Protein AF-A0A5E4CJG2-F1 (afdb_monomer)

Foldseek 3Di:
DDDPPVVVCPDPLNVVVVVDDPCVNVPDWDPDPPTDDDDDDDDDDDDPVPDD

Solvent-accessible surface area (backbone atoms only — not comparable to full-atom values): 3948 Å² total; per-residue (Å²): 137,88,75,79,75,66,76,63,67,80,34,70,65,51,65,54,46,75,79,50,57,67,69,65,75,74,46,91,75,70,91,57,84,88,69,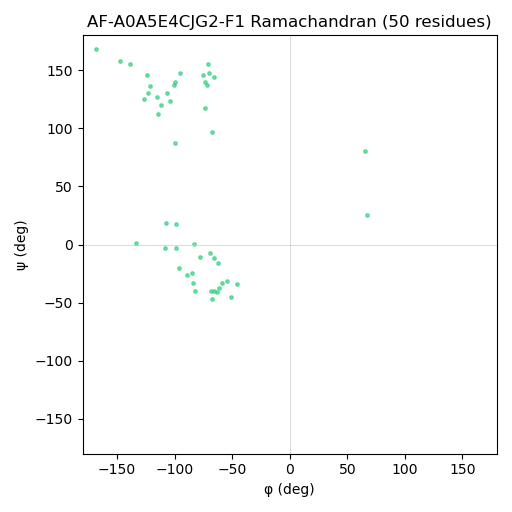84,87,87,85,87,84,87,87,85,87,81,88,80,82,74,87,124

Organism: Marmota monax (NCBI:txid9995)

Radius of gyration: 17.55 Å; Cα contacts (8 Å, |Δi|>4): 7; chains: 1; bounding box: 41×34×43 Å

pLDDT: mean 83.78, std 15.86, range [47.66, 97.69]

Sequence (52 aa):
MGTGREELQDRTIVRIAAHLPDLIVYGHYSQERPSVDYFDGVLMFVDISGKC

Secondary structure (DSSP, 8-state):
---TTTTTTT-HHHHHHTTS-HHHHH----SSSS--------------S---

Mean predicted aligned error: 8.99 Å

Structure (mmCIF, N/CA/C/O backbone):
data_AF-A0A5E4CJG2-F1
#
_entry.id   AF-A0A5E4CJG2-F1
#
loop_
_atom_site.group_PDB
_atom_site.id
_atom_site.type_symbol
_atom_site.label_atom_id
_atom_site.label_alt_id
_atom_site.label_comp_id
_atom_site.label_asym_id
_atom_site.label_entity_id
_atom_site.label_seq_id
_atom_site.pdbx_PDB_ins_code
_atom_site.Cartn_x
_atom_site.Cartn_y
_atom_site.Cartn_z
_atom_site.occupancy
_atom_site.B_iso_or_equiv
_atom_site.auth_seq_id
_atom_site.auth_comp_id
_atom_site.auth_asym_id
_atom_site.auth_atom_id
_atom_site.pdbx_PDB_model_num
ATOM 1 N N . MET A 1 1 ? -33.108 -21.715 2.358 1.00 47.66 1 MET A N 1
ATOM 2 C CA . MET A 1 1 ? -31.665 -21.766 2.047 1.00 47.66 1 MET A CA 1
ATOM 3 C C . MET A 1 1 ? -31.321 -20.554 1.194 1.00 47.66 1 MET A C 1
ATOM 5 O O . MET A 1 1 ? -31.982 -20.360 0.190 1.00 47.66 1 MET A O 1
ATOM 9 N N . GLY A 1 2 ? -30.347 -19.755 1.644 1.00 55.38 2 GLY A N 1
ATOM 10 C CA . GLY A 1 2 ? -29.463 -18.920 0.818 1.00 55.38 2 GLY A CA 1
ATOM 11 C C . GLY A 1 2 ? -30.046 -17.757 0.008 1.00 55.38 2 GLY A C 1
ATOM 12 O O . GLY A 1 2 ? -30.131 -17.877 -1.202 1.00 55.38 2 GLY A O 1
ATOM 13 N N . THR A 1 3 ? -30.294 -16.602 0.634 1.00 53.59 3 THR A N 1
ATOM 14 C CA . THR A 1 3 ? -30.336 -15.296 -0.075 1.00 53.59 3 THR A CA 1
ATOM 15 C C . THR A 1 3 ? -29.559 -14.173 0.633 1.00 53.59 3 THR A C 1
ATOM 17 O O . THR A 1 3 ? -29.476 -13.066 0.127 1.00 53.59 3 THR A O 1
ATOM 20 N N . GLY A 1 4 ? -28.903 -14.437 1.771 1.00 52.25 4 GLY A N 1
ATOM 21 C CA . GLY A 1 4 ? -28.175 -13.403 2.532 1.00 52.25 4 GLY A CA 1
ATOM 22 C C . GLY A 1 4 ? -26.746 -13.096 2.057 1.00 52.25 4 GLY A C 1
ATOM 23 O O . GLY A 1 4 ? -26.056 -12.305 2.692 1.00 52.25 4 GLY A O 1
ATOM 24 N N . ARG A 1 5 ? -26.252 -13.754 0.998 1.00 53.12 5 ARG A N 1
ATOM 25 C CA . ARG A 1 5 ? -24.838 -13.670 0.575 1.00 53.12 5 ARG A CA 1
ATOM 26 C C . ARG A 1 5 ? -24.589 -12.634 -0.531 1.00 53.12 5 ARG A C 1
ATOM 28 O O . ARG A 1 5 ? -23.459 -12.178 -0.671 1.00 53.12 5 ARG A O 1
ATOM 35 N N . GLU A 1 6 ? -25.628 -12.243 -1.267 1.00 52.62 6 GLU A N 1
ATOM 36 C CA . GLU A 1 6 ? -25.552 -11.265 -2.366 1.00 52.62 6 GLU A CA 1
ATOM 37 C C . GLU A 1 6 ? -25.631 -9.810 -1.859 1.00 52.62 6 GLU A C 1
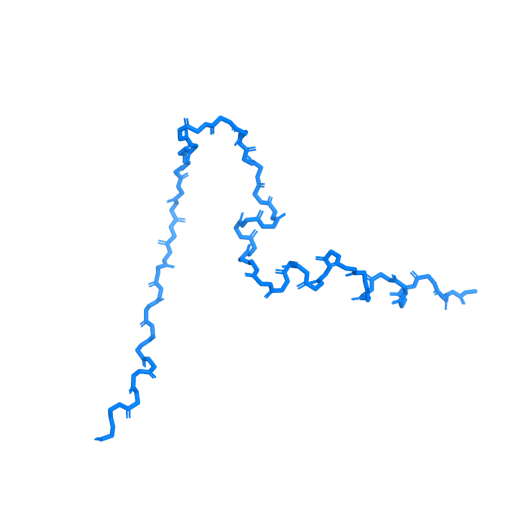ATOM 39 O O . GLU A 1 6 ? -24.906 -8.950 -2.347 1.00 52.62 6 GLU A O 1
ATOM 44 N N . GLU A 1 7 ? -26.371 -9.543 -0.776 1.00 54.47 7 GLU A N 1
ATOM 45 C CA . GLU A 1 7 ? -26.509 -8.207 -0.149 1.00 54.47 7 GLU A CA 1
ATOM 46 C C . GLU A 1 7 ? -25.239 -7.669 0.548 1.00 54.47 7 GLU A C 1
ATOM 48 O O . GLU A 1 7 ? -25.202 -6.536 1.035 1.00 54.47 7 GLU A O 1
ATOM 53 N N . LEU A 1 8 ? -24.191 -8.485 0.662 1.00 55.84 8 LEU A N 1
ATOM 54 C CA . LEU A 1 8 ? -22.927 -8.095 1.293 1.00 55.84 8 LEU A CA 1
ATOM 55 C C . LEU A 1 8 ? -21.937 -7.464 0.307 1.00 55.84 8 LEU A C 1
ATOM 57 O O . LEU A 1 8 ? -21.101 -6.673 0.740 1.00 55.84 8 LEU A O 1
ATOM 61 N N . GLN A 1 9 ? -22.032 -7.784 -0.987 1.00 56.47 9 GLN A N 1
ATOM 62 C CA . GLN A 1 9 ? -21.029 -7.388 -1.984 1.00 56.47 9 GLN A CA 1
ATOM 63 C C . GLN A 1 9 ? -21.253 -5.980 -2.552 1.00 56.47 9 GLN A C 1
ATOM 65 O O . GLN A 1 9 ? -20.285 -5.335 -2.939 1.00 56.47 9 GLN A O 1
ATOM 70 N N . ASP A 1 10 ? -22.487 -5.465 -2.520 1.00 59.41 10 ASP A N 1
ATOM 71 C CA . ASP A 1 10 ? -22.824 -4.120 -3.024 1.00 59.41 10 ASP A CA 1
ATOM 72 C C . ASP A 1 10 ? -22.920 -3.055 -1.915 1.00 59.41 10 ASP A C 1
ATOM 74 O O . ASP A 1 10 ? -23.502 -1.980 -2.063 1.00 59.41 10 ASP A O 1
ATOM 78 N N . ARG A 1 11 ? -22.358 -3.343 -0.736 1.00 74.81 11 ARG A N 1
ATOM 79 C CA . ARG A 1 11 ? -22.339 -2.371 0.359 1.00 74.81 11 ARG A CA 1
ATOM 80 C C . ARG A 1 11 ? -21.357 -1.256 0.019 1.00 74.81 11 ARG A C 1
ATOM 82 O O . ARG A 1 11 ? -20.225 -1.520 -0.378 1.00 74.81 11 ARG A O 1
ATOM 89 N N . THR A 1 12 ? -21.743 -0.008 0.278 1.00 84.88 12 THR A N 1
ATOM 90 C CA . THR A 1 12 ? -20.889 1.186 0.123 1.00 84.88 12 THR A CA 1
ATOM 91 C C . THR A 1 12 ? -19.483 0.996 0.707 1.00 84.88 12 THR A C 1
ATOM 93 O O . THR A 1 12 ? -18.512 1.482 0.138 1.00 84.88 12 THR A O 1
ATOM 96 N N . ILE A 1 13 ? -19.352 0.228 1.795 1.00 86.56 13 ILE A N 1
ATOM 97 C CA . ILE A 1 13 ? -18.062 -0.115 2.407 1.00 86.56 13 ILE A CA 1
ATOM 98 C C . ILE A 1 13 ? -17.126 -0.900 1.475 1.00 86.56 13 ILE A C 1
ATOM 100 O O . ILE A 1 13 ? -15.934 -0.627 1.465 1.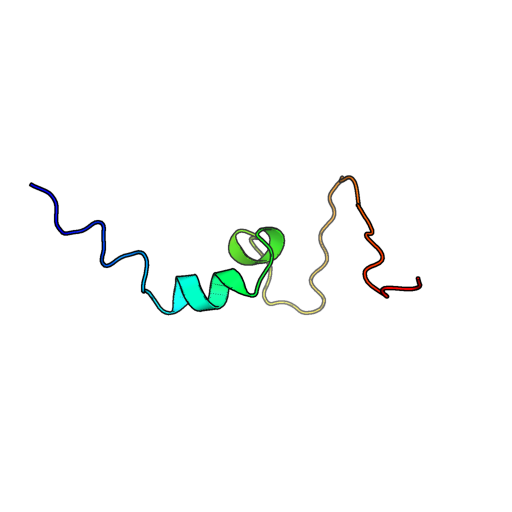00 86.56 13 ILE A O 1
ATOM 104 N N . VAL A 1 14 ? -17.646 -1.813 0.648 1.00 87.75 14 VAL A N 1
ATOM 105 C CA . VAL A 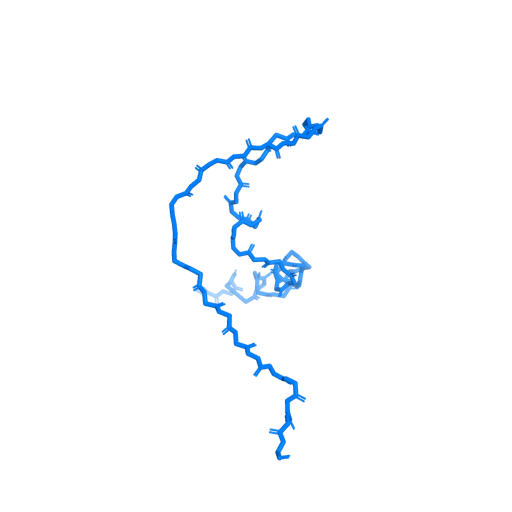1 14 ? -16.858 -2.591 -0.324 1.00 87.75 14 VAL A CA 1
ATOM 106 C C . VAL A 1 14 ? -16.339 -1.675 -1.429 1.00 87.75 14 VAL A C 1
ATOM 108 O O . VAL A 1 14 ? -15.176 -1.757 -1.817 1.00 87.75 14 VAL A O 1
ATOM 111 N N . ARG A 1 15 ? -17.172 -0.727 -1.877 1.00 90.31 15 ARG A N 1
ATOM 112 C CA . ARG A 1 15 ? -16.770 0.287 -2.863 1.00 90.31 15 ARG A CA 1
ATOM 113 C C . ARG A 1 15 ? -15.668 1.194 -2.320 1.00 90.31 15 ARG A C 1
ATOM 115 O O . ARG A 1 15 ? -14.732 1.493 -3.052 1.00 90.31 15 ARG A O 1
ATOM 122 N N . ILE A 1 16 ? -15.755 1.594 -1.050 1.00 91.50 16 ILE A N 1
ATOM 123 C CA . ILE A 1 16 ? -14.709 2.386 -0.383 1.00 91.50 16 ILE A CA 1
ATOM 124 C C . ILE A 1 16 ? -13.428 1.557 -0.216 1.00 91.50 16 ILE A C 1
ATOM 126 O O . ILE A 1 16 ? -12.351 2.035 -0.561 1.00 91.50 16 ILE A O 1
ATOM 130 N N . ALA A 1 17 ? -13.539 0.311 0.253 1.00 92.31 17 ALA A N 1
ATOM 131 C CA . ALA A 1 17 ? -12.395 -0.575 0.462 1.00 92.31 17 ALA A CA 1
ATOM 132 C C . ALA A 1 17 ? -11.604 -0.829 -0.831 1.00 92.31 17 ALA A C 1
ATOM 134 O O . ALA A 1 17 ? -10.385 -0.894 -0.779 1.00 92.31 17 ALA A O 1
ATOM 135 N N . ALA A 1 18 ? -12.258 -0.861 -1.998 1.00 93.38 18 ALA A N 1
ATOM 136 C CA . ALA A 1 18 ? -11.586 -1.025 -3.293 1.00 93.38 18 ALA A CA 1
ATOM 137 C C . ALA A 1 18 ? -10.598 0.105 -3.654 1.00 93.38 18 ALA A C 1
ATOM 139 O O . ALA A 1 18 ? -9.800 -0.049 -4.575 1.00 93.38 18 ALA A O 1
ATOM 140 N N . HIS A 1 19 ? -10.665 1.249 -2.967 1.00 95.88 19 HIS A N 1
ATOM 141 C CA . HIS A 1 19 ? -9.796 2.404 -3.212 1.00 95.88 19 HIS A CA 1
ATOM 142 C C . HIS A 1 19 ? -8.628 2.472 -2.217 1.00 95.88 19 HIS A C 1
ATOM 144 O O . HIS A 1 19 ? -7.799 3.378 -2.305 1.00 95.88 19 HIS A O 1
ATOM 150 N N . LEU A 1 20 ? -8.576 1.554 -1.249 1.00 95.56 20 LEU A N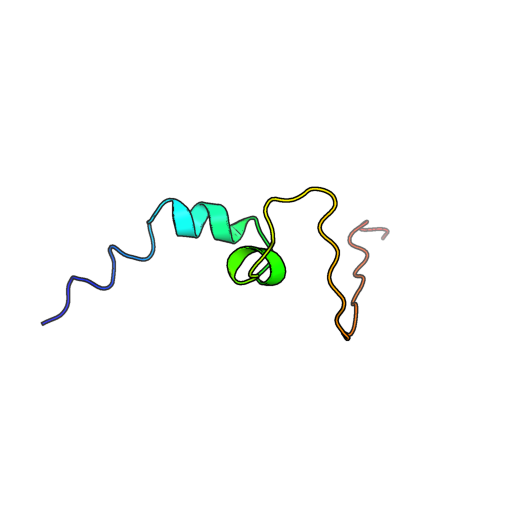 1
ATOM 151 C CA . LEU A 1 20 ? -7.612 1.544 -0.157 1.00 95.56 20 LEU A CA 1
ATOM 152 C C . LEU A 1 20 ? -6.858 0.208 -0.149 1.00 95.56 20 LEU A C 1
ATOM 154 O O . LEU A 1 20 ? -7.438 -0.824 -0.477 1.00 95.56 20 LEU A O 1
ATOM 158 N N . PRO A 1 21 ? -5.570 0.190 0.227 1.00 94.44 21 PRO A N 1
ATOM 159 C CA . PRO A 1 21 ? -4.844 -1.063 0.370 1.00 94.44 21 PRO A CA 1
ATOM 160 C C . PRO A 1 21 ? -5.340 -1.837 1.597 1.00 94.44 21 PRO A C 1
ATOM 162 O O . PRO A 1 21 ? -5.778 -1.234 2.582 1.00 94.44 21 PRO A O 1
ATOM 165 N N . ASP A 1 22 ? -5.165 -3.160 1.586 1.00 93.56 22 ASP A N 1
ATOM 166 C CA . ASP A 1 22 ? -5.502 -4.036 2.722 1.00 93.56 22 ASP A CA 1
ATOM 167 C C . ASP A 1 22 ? -4.826 -3.597 4.024 1.00 93.56 22 ASP A C 1
ATOM 169 O O . ASP A 1 22 ? -5.412 -3.731 5.099 1.00 93.56 22 ASP A O 1
ATOM 173 N N . LEU A 1 23 ? -3.631 -3.000 3.906 1.00 93.38 23 LEU A N 1
ATOM 174 C CA . LEU A 1 23 ? -2.911 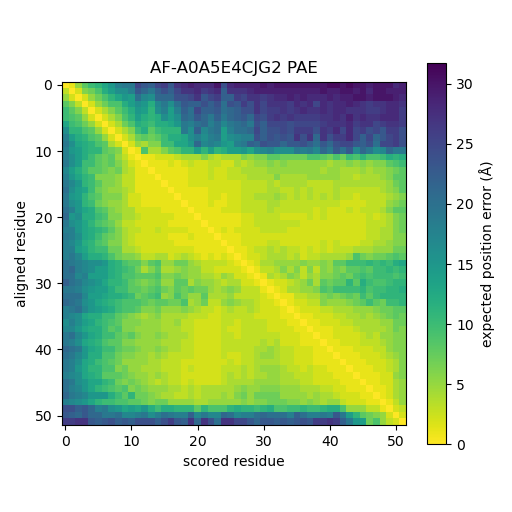-2.378 5.013 1.00 93.38 23 LEU A CA 1
ATOM 175 C C . LEU A 1 23 ? -3.824 -1.403 5.774 1.00 93.38 23 LEU A C 1
ATOM 177 O O . LEU A 1 23 ? -3.920 -1.492 6.987 1.00 93.38 23 LEU A O 1
ATOM 181 N N . ILE A 1 24 ? -4.589 -0.559 5.073 1.00 93.38 24 ILE A N 1
ATOM 182 C CA . ILE A 1 24 ? -5.494 0.417 5.694 1.00 93.38 24 ILE A CA 1
ATOM 183 C C . ILE A 1 24 ? -6.842 -0.193 6.097 1.00 93.38 24 ILE A C 1
ATOM 185 O O . ILE A 1 24 ? -7.364 0.144 7.156 1.00 93.38 24 ILE A O 1
ATOM 189 N N . VAL A 1 25 ? -7.418 -1.073 5.272 1.00 93.31 25 VAL A N 1
ATOM 190 C CA . VAL A 1 25 ? -8.764 -1.636 5.509 1.00 93.31 25 VAL A CA 1
ATOM 191 C C . VAL A 1 25 ? -8.801 -2.516 6.760 1.00 93.31 25 VAL A C 1
ATOM 193 O O . VAL A 1 25 ? -9.772 -2.465 7.516 1.00 93.31 25 VAL A O 1
ATOM 196 N N . TYR A 1 26 ? -7.751 -3.307 6.980 1.00 91.38 26 TYR A N 1
ATOM 197 C CA . TYR A 1 26 ? -7.661 -4.246 8.101 1.00 91.38 26 TYR A CA 1
ATOM 198 C C . TYR A 1 26 ? -6.665 -3.814 9.182 1.00 91.38 26 TYR A C 1
ATOM 200 O O . TYR A 1 26 ? -6.546 -4.491 10.205 1.00 91.38 26 TYR A O 1
ATOM 208 N N . GLY A 1 27 ? -5.951 -2.705 8.983 1.00 89.31 27 GLY A N 1
ATOM 209 C CA . GLY A 1 27 ? -5.021 -2.173 9.970 1.00 89.31 27 GLY A CA 1
ATOM 210 C C . GLY A 1 27 ? -5.742 -1.524 11.151 1.00 89.31 27 GLY A C 1
ATOM 211 O O . GLY A 1 27 ? -6.747 -0.827 11.002 1.00 89.31 27 GLY A O 1
ATOM 212 N N . HIS A 1 28 ? -5.215 -1.746 12.352 1.00 87.81 28 HIS A N 1
ATOM 213 C CA . HIS A 1 28 ? -5.762 -1.185 13.581 1.00 87.81 28 HIS A CA 1
ATOM 214 C C . HIS A 1 28 ? -4.956 0.052 14.004 1.00 87.81 28 HIS A C 1
ATOM 216 O O . HIS A 1 28 ? -4.014 -0.042 14.791 1.00 87.81 28 HIS A O 1
ATOM 222 N N . TYR A 1 29 ? -5.329 1.221 13.481 1.00 86.94 29 TYR A N 1
ATOM 223 C CA . TYR A 1 29 ? -4.592 2.473 13.693 1.00 86.94 29 TYR A CA 1
ATOM 224 C C . TYR A 1 29 ? -5.143 3.323 14.839 1.00 86.94 29 TYR A C 1
ATOM 226 O O . TYR A 1 29 ? -6.352 3.386 15.070 1.00 86.94 29 TYR A O 1
ATOM 234 N N . SER A 1 30 ? -4.247 4.044 15.518 1.00 88.69 30 SER A N 1
ATOM 235 C CA . SER A 1 30 ? -4.632 5.105 16.454 1.00 88.69 30 SER A CA 1
ATOM 236 C C . SER A 1 30 ? -5.206 6.312 15.700 1.00 88.69 30 SER A C 1
ATOM 238 O O . SER A 1 30 ? -4.778 6.626 14.590 1.00 88.69 30 SER A O 1
ATOM 240 N N . GLN A 1 31 ? -6.159 7.021 16.313 1.00 90.12 31 GLN A N 1
ATOM 241 C CA . GLN A 1 31 ? -6.665 8.299 15.790 1.00 90.12 31 GLN A CA 1
ATOM 242 C C . GLN A 1 31 ? -5.719 9.481 16.074 1.00 90.12 31 GLN A C 1
ATOM 244 O O . GLN A 1 31 ? -5.912 10.566 15.519 1.00 90.12 31 GLN A O 1
ATOM 249 N N . GLU A 1 32 ? -4.707 9.281 16.922 1.00 93.56 32 GLU A N 1
ATOM 250 C CA . GLU A 1 32 ? -3.667 10.267 17.212 1.00 93.56 32 GLU A CA 1
ATOM 251 C C . GLU A 1 32 ? -2.805 10.546 15.972 1.00 93.56 32 GLU A C 1
ATOM 253 O O . GLU A 1 32 ? -2.547 9.658 15.158 1.00 93.56 32 GLU A O 1
ATOM 258 N N . ARG A 1 33 ? -2.375 11.802 15.798 1.00 92.56 33 ARG A N 1
ATOM 259 C CA . ARG A 1 33 ? -1.577 12.222 14.641 1.00 92.56 33 ARG A CA 1
ATOM 260 C C . ARG A 1 33 ? -0.294 12.925 15.102 1.00 92.56 33 ARG A C 1
ATOM 262 O O . ARG A 1 33 ? -0.412 13.923 15.812 1.00 92.56 33 ARG A O 1
ATOM 269 N N . PRO A 1 34 ? 0.899 12.478 14.656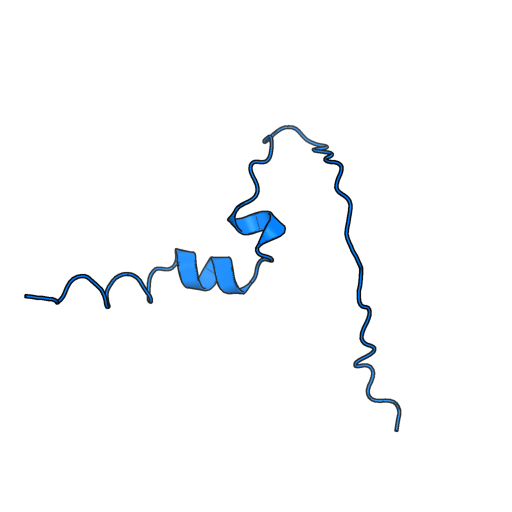 1.00 90.44 34 PRO A N 1
ATOM 270 C CA . PRO A 1 34 ? 1.143 11.382 13.707 1.00 90.44 34 PRO A CA 1
ATOM 271 C C . PRO A 1 34 ? 0.942 9.988 14.331 1.00 90.44 34 PRO A C 1
ATOM 273 O O . PRO A 1 34 ? 1.272 9.775 15.491 1.00 90.44 34 PRO A O 1
ATOM 276 N N . SER A 1 35 ? 0.451 9.032 13.536 1.00 91.94 35 SER A N 1
ATOM 277 C CA . SER A 1 35 ? 0.456 7.605 13.883 1.00 91.94 35 SER A CA 1
ATOM 278 C C . SER A 1 35 ? 1.568 6.924 13.085 1.00 91.94 35 SER A C 1
ATOM 280 O O . SER A 1 35 ? 1.609 7.052 11.861 1.00 91.94 35 SER A O 1
ATOM 282 N N . VAL A 1 36 ? 2.497 6.265 13.782 1.00 92.12 36 VAL A N 1
ATOM 283 C CA . VAL A 1 36 ? 3.652 5.561 13.201 1.00 92.12 36 VAL A CA 1
ATOM 284 C C . VAL A 1 36 ? 3.589 4.099 13.622 1.00 92.12 36 VAL A C 1
ATOM 286 O O . VAL A 1 36 ? 3.327 3.813 14.788 1.00 92.12 36 VAL A O 1
ATOM 289 N N . ASP A 1 37 ? 3.848 3.201 12.676 1.00 92.44 37 ASP A N 1
ATOM 290 C CA . ASP A 1 37 ? 3.919 1.757 12.895 1.00 92.44 37 ASP A CA 1
ATOM 291 C C . ASP A 1 37 ? 5.103 1.163 12.112 1.00 92.44 37 ASP A C 1
ATOM 293 O O . ASP A 1 37 ? 5.551 1.755 11.123 1.00 92.44 37 ASP A O 1
ATOM 297 N N . TYR A 1 38 ? 5.624 0.019 12.557 1.00 94.44 38 TYR A N 1
ATOM 298 C CA . TYR A 1 38 ? 6.817 -0.624 11.998 1.00 94.44 38 TYR A CA 1
ATOM 299 C C . TYR A 1 38 ? 6.498 -2.048 11.539 1.00 94.44 38 TYR A C 1
ATOM 301 O O . TYR A 1 38 ? 5.953 -2.847 12.294 1.00 94.44 38 TYR A O 1
ATOM 309 N N . PHE A 1 39 ? 6.884 -2.382 10.308 1.00 94.06 39 PHE A N 1
ATOM 310 C CA . PHE A 1 39 ? 6.718 -3.716 9.736 1.00 94.06 39 PHE A CA 1
ATOM 311 C C . PHE A 1 39 ? 7.864 -4.044 8.775 1.00 94.06 39 PHE A C 1
ATOM 313 O O . PHE A 1 39 ? 8.488 -3.146 8.210 1.00 94.06 39 PHE A O 1
ATOM 320 N N . ASP A 1 40 ? 8.093 -5.337 8.555 1.00 97.12 40 ASP A N 1
ATOM 321 C CA . ASP A 1 40 ? 9.003 -5.843 7.530 1.00 97.12 40 ASP A CA 1
ATOM 322 C C . ASP A 1 40 ? 8.211 -6.280 6.294 1.00 97.12 40 ASP A C 1
ATOM 324 O O . ASP A 1 40 ? 7.141 -6.884 6.395 1.00 97.12 40 ASP A O 1
ATOM 328 N N . GLY A 1 41 ? 8.735 -5.997 5.103 1.00 95.25 41 GLY A N 1
ATOM 329 C CA . GLY A 1 41 ? 8.072 -6.356 3.856 1.00 95.25 41 GLY A CA 1
ATOM 330 C C . GLY A 1 41 ? 8.968 -6.184 2.640 1.00 95.25 41 GLY A C 1
ATOM 331 O O . GLY A 1 41 ? 10.042 -5.589 2.703 1.00 95.25 41 GLY A O 1
ATOM 332 N N . VAL A 1 42 ? 8.510 -6.714 1.511 1.00 97.50 42 VAL A N 1
ATOM 333 C CA . VAL A 1 42 ? 9.177 -6.558 0.216 1.00 97.50 42 VAL A CA 1
ATOM 334 C C . VAL A 1 42 ? 8.362 -5.584 -0.625 1.00 97.50 42 VAL A C 1
ATOM 336 O O . VAL A 1 42 ? 7.149 -5.736 -0.752 1.00 97.50 42 VAL A O 1
ATOM 339 N N . LEU A 1 43 ? 9.026 -4.586 -1.205 1.00 97.69 43 LEU A N 1
ATOM 340 C CA . LEU A 1 43 ? 8.391 -3.589 -2.063 1.00 97.69 43 LEU A CA 1
ATOM 341 C C . LEU A 1 43 ? 8.639 -3.917 -3.534 1.00 97.69 43 LEU A C 1
ATOM 343 O O . LEU A 1 43 ? 9.759 -4.236 -3.931 1.00 97.69 43 LEU A O 1
ATOM 347 N N . MET A 1 44 ? 7.595 -3.783 -4.348 1.00 97.25 44 MET A N 1
ATOM 348 C CA . MET A 1 44 ? 7.682 -3.851 -5.802 1.00 97.25 44 MET A CA 1
ATOM 349 C C . MET A 1 44 ? 7.315 -2.489 -6.382 1.00 97.25 44 MET A C 1
ATOM 351 O O . MET A 1 44 ? 6.248 -1.95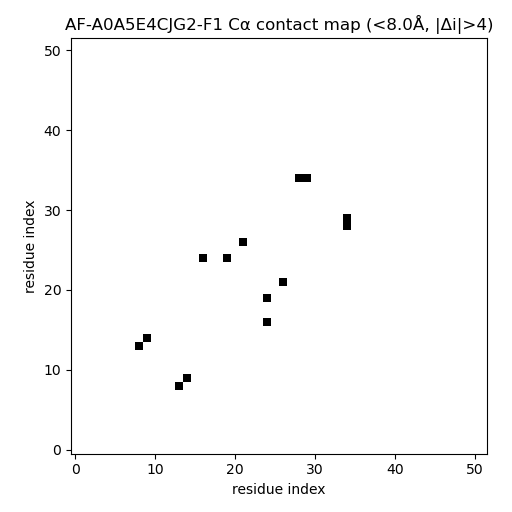5 -6.088 1.00 97.25 44 MET A O 1
ATOM 355 N N . PHE A 1 45 ? 8.186 -1.946 -7.229 1.00 96.56 45 PHE A N 1
ATOM 356 C CA . PHE A 1 45 ? 7.913 -0.733 -7.988 1.00 96.56 45 PHE A CA 1
ATOM 357 C C . PHE A 1 45 ? 7.798 -1.086 -9.470 1.00 96.56 45 PHE A C 1
ATOM 359 O O . PHE A 1 45 ? 8.741 -1.620 -10.053 1.00 96.56 45 PHE A O 1
ATOM 366 N N . VAL A 1 46 ? 6.639 -0.804 -10.066 1.00 94.75 46 VAL A N 1
ATOM 367 C CA . VAL A 1 46 ? 6.360 -1.065 -11.483 1.00 94.75 46 VAL A CA 1
ATOM 368 C C . VAL A 1 46 ? 6.177 0.273 -12.186 1.00 94.75 46 VAL A C 1
ATOM 370 O O . VAL A 1 46 ? 5.210 0.985 -11.919 1.00 94.75 46 VAL A O 1
ATOM 373 N N . ASP A 1 47 ? 7.114 0.623 -13.070 1.00 95.19 47 ASP A N 1
ATOM 374 C CA . ASP A 1 47 ? 6.990 1.819 -13.901 1.00 95.19 47 ASP A CA 1
ATOM 375 C C . ASP A 1 47 ? 5.943 1.587 -14.998 1.00 95.19 47 ASP A C 1
ATOM 377 O O . ASP A 1 47 ? 6.099 0.721 -15.859 1.00 95.19 47 ASP A O 1
ATOM 381 N N . ILE A 1 48 ? 4.875 2.380 -14.958 1.00 93.38 48 ILE A N 1
ATOM 382 C CA . ILE A 1 48 ? 3.786 2.372 -15.941 1.00 93.38 48 ILE A CA 1
ATOM 383 C C . ILE A 1 48 ? 3.817 3.612 -16.843 1.00 93.38 48 ILE A C 1
ATOM 385 O O . ILE A 1 48 ? 2.818 3.947 -17.476 1.00 93.38 48 ILE A O 1
ATOM 389 N N . SER A 1 49 ? 4.959 4.306 -16.917 1.00 94.50 49 SER A N 1
ATOM 390 C CA . SER A 1 49 ? 5.125 5.525 -17.717 1.00 94.50 49 SER A CA 1
ATOM 391 C C . SER A 1 49 ? 5.021 5.311 -19.230 1.00 94.50 49 SER A C 1
ATOM 393 O O . SER A 1 49 ? 4.912 6.287 -19.968 1.00 94.50 49 SER A O 1
ATOM 395 N N . GLY A 1 50 ? 5.026 4.060 -19.706 1.00 86.81 50 GLY A N 1
ATOM 396 C CA . GLY A 1 50 ? 4.723 3.730 -21.101 1.00 86.81 50 GLY A CA 1
ATOM 397 C C . GLY A 1 50 ? 5.753 4.239 -22.111 1.00 86.81 50 GLY A C 1
ATOM 398 O O . GLY A 1 50 ? 5.404 4.467 -23.265 1.00 86.81 50 GLY A O 1
ATOM 399 N N . LYS A 1 51 ? 7.010 4.444 -21.697 1.00 73.94 51 LYS A N 1
ATOM 400 C CA . LYS A 1 51 ? 8.096 4.817 -22.613 1.00 73.94 51 LYS A CA 1
ATOM 401 C C . LYS A 1 51 ? 8.395 3.646 -23.557 1.00 73.94 51 LYS A C 1
ATOM 403 O O . LYS A 1 51 ? 9.083 2.704 -23.169 1.00 73.94 51 LYS A O 1
ATOM 408 N N . CYS A 1 52 ? 7.818 3.704 -24.753 1.00 59.25 52 CYS A N 1
ATOM 409 C CA . CYS A 1 52 ? 8.179 2.887 -25.910 1.00 59.25 52 CYS A CA 1
AT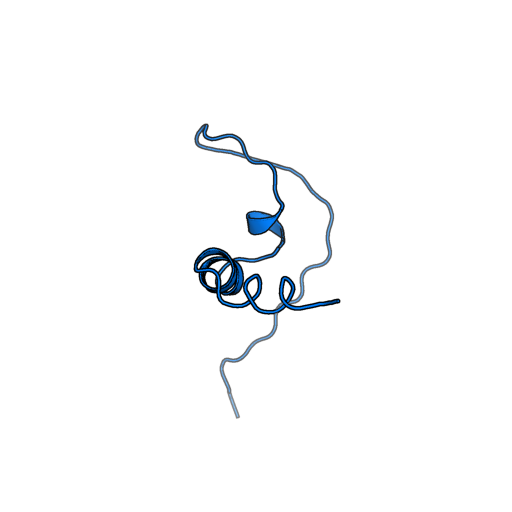OM 410 C C . CYS A 1 52 ? 9.402 3.469 -26.623 1.00 59.25 52 CYS A C 1
ATOM 412 O O . CYS A 1 52 ? 9.517 4.717 -26.663 1.00 59.25 52 CYS A O 1
#